Protein AF-A0A4S4LZ25-F1 (afdb_monomer)

Sequence (132 aa):
MPDTNLDPNSPELFKENIKVAQAHLRHVQSLARDALDGIERAYQAHTNPTQTVASLATLKQSLHDLSELLRITGVGALPLLASDVTEPPQENQLADQTTKAIKTLFNRNSQNQESSAVAANLLTASDVPSHR

Radius of gyration: 25.52 Å; Cα contacts (8 Å, |Δi|>4): 49; chains: 1; bounding box: 43×77×75 Å

Secondary structure (DSSP, 8-state):
-------TT-HHHHHHHHHHHHHHHHHHHHHHHHHHHHHHTTTSTT--HHHHHHHHHHHHHHHHHHHHHHHHTSGGGS----TT-SSPPPHHHHHHHHHHHHHHHHHHHHHHHHHHHHHHHHHHHHT-----

Structure (mmCIF, N/CA/C/O backbone):
data_AF-A0A4S4LZ25-F1
#
_entry.id   AF-A0A4S4LZ25-F1
#
loop_
_atom_site.group_PDB
_atom_site.id
_atom_site.type_symbol
_atom_site.label_atom_id
_atom_site.label_alt_id
_atom_site.label_comp_id
_atom_site.label_asym_id
_atom_site.label_entity_id
_atom_site.label_seq_id
_atom_site.pdbx_PDB_ins_code
_atom_site.Cartn_x
_atom_site.Cartn_y
_atom_site.Cartn_z
_atom_site.occupancy
_atom_site.B_iso_or_equiv
_atom_site.auth_seq_id
_atom_site.auth_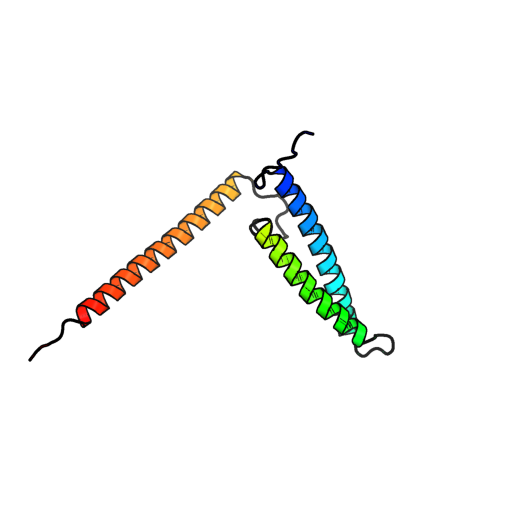comp_id
_atom_site.auth_asym_id
_atom_site.auth_atom_id
_atom_site.pdbx_PDB_model_num
ATOM 1 N N . MET A 1 1 ? 3.985 32.207 18.298 1.00 41.03 1 MET A N 1
ATOM 2 C CA . MET A 1 1 ? 3.983 31.105 17.318 1.00 41.03 1 MET A CA 1
ATOM 3 C C . MET A 1 1 ? 3.197 29.983 17.966 1.00 41.03 1 MET A C 1
ATOM 5 O O . MET A 1 1 ? 3.666 29.537 19.001 1.00 41.03 1 MET A O 1
ATOM 9 N N . PRO A 1 2 ? 1.974 29.640 17.529 1.00 46.53 2 PRO A N 1
ATOM 10 C CA . PRO A 1 2 ? 1.246 28.564 18.179 1.00 46.53 2 PRO A CA 1
ATOM 11 C C . PRO A 1 2 ? 1.839 27.240 17.699 1.00 46.53 2 PRO A C 1
ATOM 13 O O . PRO A 1 2 ? 1.844 26.951 16.502 1.00 46.53 2 PRO A O 1
ATOM 16 N N . ASP A 1 3 ? 2.382 26.481 18.642 1.00 49.53 3 ASP A N 1
ATOM 17 C CA . ASP A 1 3 ? 2.858 25.123 18.441 1.00 49.53 3 ASP A CA 1
ATOM 18 C C . ASP A 1 3 ? 1.726 24.289 17.845 1.00 49.53 3 ASP A C 1
ATOM 20 O O . ASP A 1 3 ? 0.704 24.033 18.486 1.00 49.53 3 ASP A O 1
ATOM 24 N N . THR A 1 4 ? 1.890 23.883 16.588 1.00 57.78 4 THR A N 1
ATOM 25 C CA . THR A 1 4 ? 1.035 22.889 15.935 1.00 57.78 4 THR A CA 1
ATOM 26 C C . THR A 1 4 ? 1.417 21.536 16.521 1.00 57.78 4 THR A C 1
ATOM 28 O O . THR A 1 4 ? 2.069 20.709 15.894 1.00 57.78 4 THR A O 1
ATOM 31 N N . ASN A 1 5 ? 1.078 21.346 17.793 1.00 56.19 5 ASN A N 1
ATOM 32 C CA . ASN A 1 5 ? 1.137 20.069 18.473 1.00 56.19 5 ASN A CA 1
ATOM 33 C C . ASN A 1 5 ? -0.002 19.228 17.883 1.00 56.19 5 ASN A C 1
ATOM 35 O O . ASN A 1 5 ? -1.090 19.148 18.453 1.00 56.19 5 ASN A O 1
ATOM 39 N N . LEU A 1 6 ? 0.194 18.737 16.650 1.00 61.91 6 LEU A N 1
ATOM 40 C CA . LEU A 1 6 ? -0.675 17.716 16.089 1.00 61.91 6 LEU A CA 1
ATOM 41 C C . LEU A 1 6 ? -0.555 16.531 17.031 1.00 61.91 6 LEU A C 1
ATOM 43 O O . LEU A 1 6 ? 0.511 15.924 17.129 1.00 61.91 6 LEU A O 1
ATOM 47 N N . ASP A 1 7 ? -1.647 16.235 17.729 1.00 74.00 7 ASP A N 1
ATOM 48 C CA . ASP A 1 7 ? -1.755 15.009 18.497 1.00 74.00 7 ASP A CA 1
ATOM 49 C C . ASP A 1 7 ? -1.371 13.845 17.563 1.00 74.00 7 ASP A C 1
ATOM 51 O O . ASP A 1 7 ? -1.997 13.681 16.504 1.00 74.00 7 ASP A O 1
ATOM 55 N N . PRO A 1 8 ? -0.331 13.062 17.901 1.00 72.81 8 PRO A N 1
ATOM 56 C CA . PRO A 1 8 ? 0.114 11.935 17.088 1.00 72.81 8 PRO A CA 1
ATOM 57 C C . PRO A 1 8 ? -0.965 10.855 16.918 1.00 72.81 8 PRO A C 1
ATOM 59 O O . PRO A 1 8 ? -0.833 10.003 16.044 1.00 72.81 8 PRO A O 1
ATOM 62 N N . ASN A 1 9 ? -2.044 10.904 17.706 1.00 77.62 9 ASN A N 1
ATOM 63 C CA . ASN A 1 9 ? -3.210 10.031 17.582 1.00 77.62 9 ASN A CA 1
ATOM 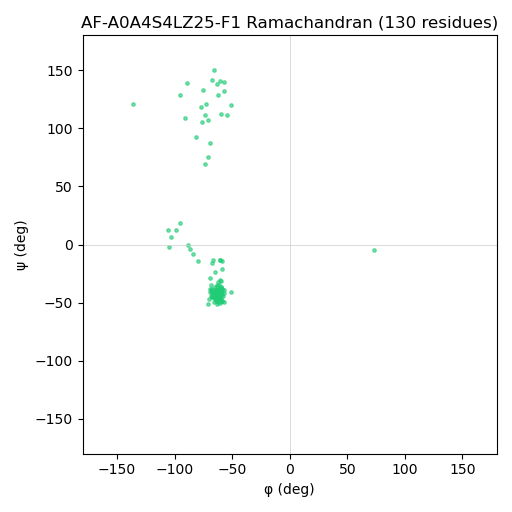64 C C . ASN A 1 9 ? -4.435 10.735 16.972 1.00 77.62 9 ASN A C 1
ATOM 66 O O . ASN A 1 9 ? -5.544 10.197 17.021 1.00 77.62 9 ASN A O 1
ATOM 70 N N . SER A 1 10 ? -4.266 11.928 16.396 1.00 86.94 10 SER A N 1
ATOM 71 C CA . SER A 1 10 ? -5.369 12.644 15.755 1.00 86.94 10 SER A CA 1
ATOM 72 C C . SER A 1 10 ? -5.861 11.924 14.489 1.00 86.94 10 SER A C 1
ATOM 74 O O . SER A 1 10 ? -5.062 11.423 13.684 1.00 86.94 10 SER A O 1
ATOM 76 N N . PRO A 1 11 ? -7.185 11.905 14.245 1.00 85.31 11 PRO A N 1
ATOM 77 C CA . PRO A 1 11 ? -7.742 11.337 13.022 1.00 85.31 11 PRO A CA 1
ATOM 78 C C . PRO A 1 11 ? -7.314 12.118 11.769 1.00 85.31 11 PRO A C 1
ATOM 80 O O . PRO A 1 11 ? -7.290 11.557 10.673 1.00 85.31 11 PRO A O 1
ATOM 83 N N . GLU A 1 12 ? -6.954 13.395 11.897 1.00 88.69 12 GLU A N 1
ATOM 84 C CA . GLU A 1 12 ? -6.421 14.227 10.815 1.00 88.69 12 GLU A CA 1
ATOM 85 C C . GLU A 1 12 ? -5.058 13.718 10.336 1.00 88.69 12 GLU A C 1
ATOM 87 O O . GLU A 1 12 ? -4.890 13.490 9.135 1.00 88.69 12 GLU A O 1
ATOM 92 N N . LEU A 1 13 ? -4.128 13.460 11.264 1.00 88.00 13 LEU A N 1
ATOM 93 C CA . LEU A 1 13 ? -2.823 12.880 10.944 1.00 88.00 13 LEU A CA 1
ATOM 94 C C . LEU A 1 13 ? -2.982 11.486 10.330 1.00 88.00 13 LEU A C 1
ATOM 96 O O . LEU A 1 13 ? -2.320 11.150 9.349 1.00 88.00 13 LEU A O 1
ATOM 100 N N . PHE A 1 14 ? -3.919 10.686 10.846 1.00 88.19 14 PHE A N 1
ATOM 101 C CA . PHE A 1 14 ? -4.213 9.372 10.280 1.00 88.19 14 PHE A CA 1
ATOM 102 C C . PHE A 1 14 ? -4.717 9.456 8.827 1.00 88.19 14 PHE A C 1
ATOM 104 O O . PHE A 1 14 ? -4.255 8.707 7.965 1.00 88.19 14 PHE A O 1
ATOM 111 N N . LYS A 1 15 ? -5.608 10.407 8.508 1.00 89.75 15 LYS A N 1
ATOM 112 C CA . LYS A 1 15 ? -6.062 10.653 7.124 1.00 89.75 15 LYS A CA 1
ATOM 113 C C . LYS A 1 15 ? -4.910 11.054 6.205 1.00 89.75 15 LYS A C 1
ATOM 115 O O . LYS A 1 15 ? -4.893 10.657 5.039 1.00 89.75 15 LYS A O 1
ATOM 120 N N . GLU A 1 16 ? -3.971 11.852 6.700 1.00 90.50 16 GLU A N 1
ATOM 121 C CA . GLU A 1 16 ? -2.783 12.234 5.940 1.00 90.50 16 GLU A CA 1
ATOM 122 C C . GLU A 1 16 ? -1.870 11.028 5.690 1.00 90.50 16 GLU A C 1
ATOM 124 O O . GLU A 1 16 ? -1.513 10.762 4.540 1.00 90.50 16 GLU A O 1
ATOM 129 N N . ASN A 1 17 ? -1.620 10.213 6.716 1.00 91.25 17 ASN A N 1
ATOM 130 C CA . ASN A 1 17 ? -0.866 8.965 6.599 1.00 91.25 17 ASN A CA 1
ATOM 131 C C . ASN A 1 17 ? -1.482 8.003 5.572 1.00 91.25 17 ASN A C 1
ATOM 133 O O . ASN A 1 17 ? -0.752 7.402 4.783 1.00 91.25 17 ASN A O 1
ATOM 137 N N . ILE A 1 18 ? -2.817 7.901 5.504 1.00 91.25 18 ILE A N 1
ATOM 138 C CA . ILE A 1 18 ? -3.505 7.118 4.463 1.00 91.25 18 ILE A CA 1
ATOM 139 C C . ILE A 1 18 ? -3.161 7.643 3.064 1.00 91.25 18 ILE A C 1
ATOM 141 O O . ILE A 1 18 ? -2.856 6.852 2.169 1.00 91.25 18 ILE A O 1
ATOM 145 N N . LYS A 1 19 ? -3.189 8.964 2.846 1.00 92.69 19 LYS A N 1
ATOM 146 C CA . LYS A 1 19 ? -2.859 9.556 1.536 1.00 92.69 19 LYS A CA 1
ATOM 147 C C . LYS A 1 19 ? -1.409 9.276 1.142 1.00 92.69 19 LYS A C 1
ATOM 149 O O . LYS A 1 19 ? -1.150 8.948 -0.018 1.00 92.69 19 LYS A O 1
ATOM 154 N N . VAL A 1 20 ? -0.484 9.371 2.098 1.00 93.00 20 VAL A N 1
ATOM 155 C CA . VAL A 1 20 ? 0.938 9.057 1.887 1.00 93.00 20 VAL A CA 1
ATOM 156 C C . VAL A 1 20 ? 1.112 7.576 1.539 1.00 93.00 20 VAL A C 1
ATOM 158 O O . VAL A 1 20 ? 1.737 7.253 0.528 1.00 93.00 20 VAL A O 1
ATOM 161 N N . ALA A 1 21 ? 0.475 6.676 2.292 1.00 92.69 21 ALA A N 1
ATOM 162 C CA . ALA A 1 21 ? 0.505 5.240 2.022 1.00 92.69 21 ALA A CA 1
ATOM 163 C C . ALA A 1 21 ? -0.056 4.899 0.631 1.00 92.69 21 ALA A C 1
ATOM 165 O O . ALA A 1 21 ? 0.543 4.118 -0.109 1.00 92.69 21 ALA A O 1
ATOM 166 N N . GLN A 1 22 ? -1.157 5.535 0.217 1.00 91.94 22 GLN A N 1
ATOM 167 C CA . GLN A 1 22 ? -1.716 5.371 -1.130 1.00 91.94 22 GLN A CA 1
ATOM 168 C C . GLN A 1 22 ? -0.766 5.860 -2.233 1.00 91.94 22 GLN A C 1
ATOM 170 O O . GLN A 1 22 ? -0.721 5.266 -3.313 1.00 91.94 22 GLN A O 1
ATOM 175 N N . ALA A 1 23 ? -0.015 6.939 -1.996 1.00 92.44 23 ALA A N 1
ATOM 176 C CA . ALA A 1 23 ? 0.978 7.428 -2.947 1.00 92.44 23 ALA A CA 1
ATOM 177 C C . ALA A 1 23 ? 2.150 6.443 -3.094 1.00 92.44 23 ALA A C 1
ATOM 179 O O . ALA A 1 23 ? 2.530 6.117 -4.220 1.00 92.44 23 ALA A O 1
ATOM 180 N N . HIS A 1 24 ? 2.668 5.909 -1.983 1.00 90.50 24 HIS A N 1
ATOM 181 C CA . HIS A 1 24 ? 3.698 4.864 -2.009 1.00 90.50 24 HIS A CA 1
ATOM 182 C C . HIS A 1 24 ? 3.208 3.580 -2.681 1.00 90.50 24 HIS A C 1
ATOM 184 O O . HIS A 1 24 ? 3.930 3.004 -3.493 1.00 90.50 24 HIS A O 1
ATOM 190 N N . LEU A 1 25 ? 1.960 3.175 -2.441 1.00 91.44 25 LEU A N 1
ATOM 191 C CA . LEU A 1 25 ? 1.375 2.012 -3.105 1.00 91.44 25 LEU A CA 1
ATOM 192 C C . LEU A 1 25 ? 1.338 2.179 -4.631 1.00 91.44 25 LEU A C 1
ATOM 194 O O . LEU A 1 25 ? 1.724 1.266 -5.358 1.00 91.44 25 LEU A O 1
ATOM 198 N N . ARG A 1 26 ? 0.924 3.351 -5.130 1.00 93.06 26 ARG A N 1
ATOM 199 C CA . ARG A 1 26 ? 0.932 3.648 -6.574 1.00 93.06 26 ARG A CA 1
ATOM 200 C C . ARG A 1 26 ? 2.341 3.587 -7.165 1.00 93.06 26 ARG A C 1
ATOM 202 O O . ARG A 1 26 ? 2.515 3.069 -8.265 1.00 93.06 26 ARG A O 1
ATOM 209 N N . HIS A 1 27 ? 3.340 4.075 -6.432 1.00 91.44 27 HIS A N 1
ATOM 210 C CA . HIS A 1 27 ? 4.735 4.002 -6.860 1.00 91.44 27 HIS A CA 1
ATOM 211 C C . HIS A 1 27 ? 5.228 2.551 -6.967 1.00 91.44 27 HIS A C 1
ATOM 213 O O . HIS A 1 27 ? 5.756 2.158 -8.007 1.00 91.44 27 HIS A O 1
ATOM 219 N N . VAL A 1 28 ? 4.964 1.731 -5.945 1.00 93.12 28 VAL A N 1
ATOM 220 C CA . VAL A 1 28 ? 5.279 0.293 -5.942 1.00 93.12 28 VAL A CA 1
ATOM 221 C C . VAL A 1 28 ? 4.590 -0.432 -7.101 1.00 93.12 28 VAL A C 1
ATOM 223 O O . VAL A 1 28 ? 5.220 -1.241 -7.775 1.00 93.12 28 VAL A O 1
ATOM 226 N N . GLN A 1 29 ? 3.321 -0.123 -7.383 1.00 92.19 29 GLN A N 1
ATOM 227 C CA . GLN A 1 29 ? 2.594 -0.713 -8.512 1.00 92.19 29 GLN A CA 1
ATOM 228 C C . GLN A 1 29 ? 3.222 -0.363 -9.867 1.00 92.19 29 GLN A C 1
ATOM 230 O O . GLN A 1 29 ? 3.283 -1.228 -10.739 1.00 92.19 29 GLN A O 1
ATOM 235 N N . SER A 1 30 ? 3.694 0.875 -10.052 1.00 90.94 30 SER A N 1
ATOM 236 C CA . SER A 1 30 ? 4.417 1.270 -11.269 1.00 90.94 30 SER A CA 1
ATOM 237 C C . SER A 1 30 ? 5.712 0.478 -11.413 1.00 90.94 30 SER A C 1
ATOM 239 O O . SER A 1 30 ? 5.909 -0.181 -12.427 1.00 90.94 30 SER A O 1
ATOM 241 N N . LEU A 1 31 ? 6.540 0.453 -10.363 1.00 89.50 31 LEU A N 1
ATOM 242 C CA . LEU A 1 31 ? 7.807 -0.280 -10.361 1.00 89.50 31 LEU A CA 1
ATOM 243 C C . LEU A 1 31 ? 7.615 -1.781 -10.609 1.00 89.50 31 LEU A C 1
ATOM 245 O O . LEU A 1 31 ? 8.424 -2.400 -11.294 1.00 89.50 31 LEU A O 1
ATOM 249 N N . ALA A 1 32 ? 6.543 -2.373 -10.077 1.00 89.75 32 ALA A N 1
ATOM 250 C CA . ALA A 1 32 ? 6.210 -3.774 -10.306 1.00 89.75 32 ALA A CA 1
ATOM 251 C C . ALA A 1 32 ? 5.856 -4.052 -11.772 1.00 89.75 32 ALA A C 1
ATOM 253 O O . ALA A 1 32 ? 6.297 -5.063 -12.314 1.00 89.75 32 ALA A O 1
ATOM 254 N N . ARG A 1 33 ? 5.104 -3.154 -12.423 1.00 89.56 33 ARG A N 1
ATOM 255 C CA . ARG A 1 33 ? 4.799 -3.254 -13.859 1.00 89.56 33 ARG A CA 1
ATOM 256 C C . ARG A 1 33 ? 6.054 -3.086 -14.705 1.00 89.56 33 ARG A C 1
ATOM 258 O O . ARG A 1 33 ? 6.291 -3.908 -15.577 1.00 89.56 33 ARG A O 1
ATOM 265 N N . ASP A 1 34 ? 6.888 -2.099 -14.393 1.00 86.12 34 ASP A N 1
ATOM 266 C CA . ASP A 1 34 ? 8.136 -1.849 -15.122 1.00 86.12 34 ASP A CA 1
ATOM 267 C C . ASP A 1 34 ? 9.121 -3.022 -14.980 1.00 86.12 34 ASP A C 1
ATOM 269 O O . ASP A 1 34 ? 9.789 -3.417 -15.937 1.00 86.12 34 ASP A O 1
ATOM 273 N N . ALA A 1 35 ? 9.198 -3.615 -13.784 1.00 86.31 35 ALA A N 1
ATOM 274 C CA . ALA A 1 35 ? 9.996 -4.809 -13.541 1.00 86.31 35 ALA A CA 1
ATOM 275 C C . ALA A 1 35 ? 9.433 -6.030 -14.286 1.00 86.31 35 ALA A C 1
ATOM 277 O O . ALA A 1 35 ? 10.213 -6.769 -14.882 1.00 86.31 35 ALA A O 1
ATOM 278 N N . LEU A 1 36 ? 8.109 -6.230 -14.287 1.00 86.69 36 LEU A N 1
ATOM 279 C CA . LEU A 1 36 ? 7.459 -7.320 -15.019 1.00 86.69 36 LEU A CA 1
ATOM 280 C C . LEU A 1 36 ? 7.691 -7.190 -16.529 1.00 86.69 36 LEU A C 1
ATOM 282 O O . LEU A 1 36 ? 8.181 -8.135 -17.140 1.00 86.69 36 LEU A O 1
ATOM 286 N N . ASP A 1 37 ? 7.451 -6.008 -17.099 1.00 86.00 37 ASP A N 1
ATOM 287 C CA . ASP A 1 37 ? 7.709 -5.708 -18.511 1.00 86.00 37 ASP A CA 1
ATOM 288 C C . ASP A 1 37 ? 9.180 -5.966 -18.871 1.00 86.00 37 ASP A C 1
ATOM 290 O O . ASP A 1 37 ? 9.487 -6.548 -19.914 1.00 86.00 37 ASP A O 1
ATOM 294 N N . GLY A 1 38 ? 10.104 -5.568 -17.992 1.00 83.38 38 GLY A N 1
ATOM 295 C CA . GLY A 1 38 ? 11.531 -5.822 -18.159 1.00 83.38 38 GLY A CA 1
ATOM 296 C C . GLY A 1 38 ? 11.897 -7.310 -18.117 1.00 83.38 38 GLY A C 1
ATOM 297 O O . GLY A 1 38 ? 12.738 -7.744 -18.900 1.00 83.38 38 GLY A O 1
ATOM 298 N N . ILE A 1 39 ? 11.266 -8.095 -17.237 1.00 83.19 39 ILE A N 1
ATOM 299 C CA . ILE A 1 39 ? 11.481 -9.547 -17.117 1.00 83.19 39 ILE A CA 1
ATOM 300 C C . ILE A 1 39 ? 10.906 -10.279 -18.334 1.00 83.19 39 ILE A C 1
ATOM 302 O O . ILE A 1 39 ? 11.591 -11.109 -18.931 1.00 83.19 39 ILE A O 1
ATOM 306 N N . GLU A 1 40 ? 9.679 -9.955 -18.741 1.00 83.94 40 GLU A N 1
ATOM 307 C CA . GLU A 1 40 ? 9.016 -10.571 -19.896 1.00 83.94 40 GLU A CA 1
ATOM 308 C C . GLU A 1 40 ? 9.757 -10.279 -21.205 1.00 83.94 40 GLU A C 1
ATOM 310 O O . GLU A 1 40 ? 9.843 -11.130 -22.093 1.00 83.94 40 GLU A O 1
ATOM 315 N N . ARG A 1 41 ? 10.342 -9.082 -2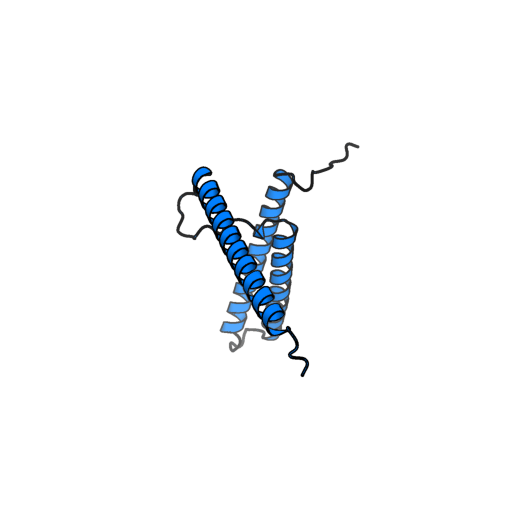1.321 1.00 79.62 41 ARG A N 1
ATOM 316 C CA . ARG A 1 41 ? 11.087 -8.651 -22.508 1.00 79.62 41 ARG A CA 1
ATOM 317 C C . ARG A 1 41 ? 12.599 -8.802 -22.355 1.00 79.62 41 ARG A C 1
ATOM 319 O O . ARG A 1 41 ? 13.324 -8.306 -23.215 1.00 79.62 41 ARG A O 1
ATOM 326 N N . ALA A 1 42 ? 13.091 -9.504 -21.331 1.00 66.12 42 ALA A N 1
ATOM 327 C CA . ALA A 1 42 ? 14.522 -9.613 -21.013 1.00 66.12 42 ALA A CA 1
ATOM 328 C C . ALA A 1 42 ? 15.381 -10.202 -22.150 1.00 66.12 42 ALA A C 1
ATOM 330 O O . ALA A 1 42 ? 16.586 -9.966 -22.199 1.00 66.12 42 ALA A O 1
ATOM 331 N N . TYR A 1 43 ? 14.762 -10.939 -23.080 1.00 66.31 43 TYR A N 1
ATOM 332 C CA . TYR A 1 43 ? 15.416 -11.539 -24.250 1.00 66.31 43 TYR A CA 1
ATOM 333 C C . TYR A 1 43 ? 15.160 -10.783 -25.566 1.00 66.31 43 TYR A C 1
ATOM 335 O O . TYR A 1 43 ? 15.546 -11.253 -26.635 1.00 66.31 43 TYR A O 1
ATOM 343 N N . GLN A 1 44 ? 14.507 -9.617 -25.517 1.00 74.25 44 GLN A N 1
ATOM 344 C CA . GLN A 1 44 ? 14.299 -8.760 -26.685 1.00 74.25 44 GLN A CA 1
ATOM 345 C C . GLN A 1 44 ? 15.474 -7.790 -26.844 1.00 74.25 44 GLN A C 1
ATOM 347 O O . GLN A 1 44 ? 15.939 -7.202 -25.873 1.00 74.25 44 GLN A O 1
ATOM 352 N N . ALA A 1 45 ? 15.920 -7.570 -28.085 1.00 64.56 45 ALA A N 1
ATOM 353 C CA . ALA A 1 45 ? 17.124 -6.792 -28.408 1.00 64.56 45 ALA A CA 1
ATOM 354 C C . ALA A 1 45 ? 17.129 -5.328 -27.909 1.00 64.56 45 ALA A C 1
ATOM 356 O O . ALA A 1 45 ? 18.178 -4.693 -27.904 1.00 64.56 45 ALA A O 1
ATOM 357 N N . HIS A 1 46 ? 15.976 -4.792 -27.499 1.00 66.50 46 HIS A N 1
ATOM 358 C CA . HIS A 1 46 ? 15.812 -3.405 -27.050 1.00 66.50 46 HIS A CA 1
ATOM 359 C C . HIS A 1 46 ? 15.672 -3.266 -25.525 1.00 66.50 46 HIS A C 1
ATOM 361 O O . HIS A 1 46 ? 15.569 -2.146 -25.026 1.00 66.50 46 HIS A O 1
ATOM 367 N N . THR A 1 47 ? 15.663 -4.372 -24.777 1.00 68.94 47 THR A N 1
ATOM 368 C CA . THR A 1 47 ? 15.530 -4.357 -23.315 1.00 68.94 47 THR A CA 1
ATOM 369 C C . THR A 1 47 ? 16.908 -4.408 -22.678 1.00 68.94 47 THR A C 1
ATOM 371 O O . THR A 1 47 ? 17.706 -5.282 -23.003 1.00 68.94 47 THR A O 1
ATOM 374 N N . ASN A 1 48 ? 17.197 -3.487 -21.758 1.00 74.75 48 ASN A N 1
ATOM 375 C CA . ASN A 1 48 ? 18.459 -3.475 -21.027 1.00 74.75 48 ASN A CA 1
ATOM 376 C C . ASN A 1 48 ? 18.327 -4.294 -19.726 1.00 74.75 48 ASN A C 1
ATOM 378 O O . ASN A 1 48 ? 17.685 -3.817 -18.786 1.00 74.75 48 ASN A O 1
ATOM 382 N N . PRO A 1 49 ? 18.958 -5.480 -19.611 1.00 76.44 49 PRO A N 1
ATOM 383 C CA . PRO A 1 49 ? 18.845 -6.324 -18.418 1.00 76.44 49 PRO A CA 1
ATOM 384 C C . PRO A 1 49 ? 19.338 -5.625 -17.145 1.00 76.44 49 PRO A C 1
ATOM 386 O O . PRO A 1 49 ? 18.794 -5.836 -16.062 1.00 76.44 49 PRO A O 1
ATOM 389 N N . THR A 1 50 ? 20.330 -4.739 -17.266 1.00 80.69 50 THR A N 1
ATOM 390 C CA . THR A 1 50 ? 20.860 -3.946 -16.147 1.00 80.69 50 THR A CA 1
ATOM 391 C C . THR A 1 50 ? 19.808 -2.984 -15.598 1.00 80.69 50 THR A C 1
ATOM 393 O O . THR A 1 50 ? 19.717 -2.794 -14.386 1.00 80.69 50 THR A O 1
ATOM 396 N N . GLN A 1 51 ? 18.974 -2.415 -16.472 1.00 80.62 51 GLN A N 1
ATOM 397 C CA . GLN A 1 51 ? 17.872 -1.546 -16.067 1.00 80.62 51 GLN A CA 1
ATOM 398 C C . GLN A 1 51 ? 16.795 -2.341 -15.321 1.00 80.62 51 GLN A C 1
ATOM 400 O O . GLN A 1 51 ? 16.321 -1.891 -14.284 1.00 80.62 51 GLN A O 1
ATOM 405 N N . THR A 1 52 ? 16.463 -3.550 -15.780 1.00 82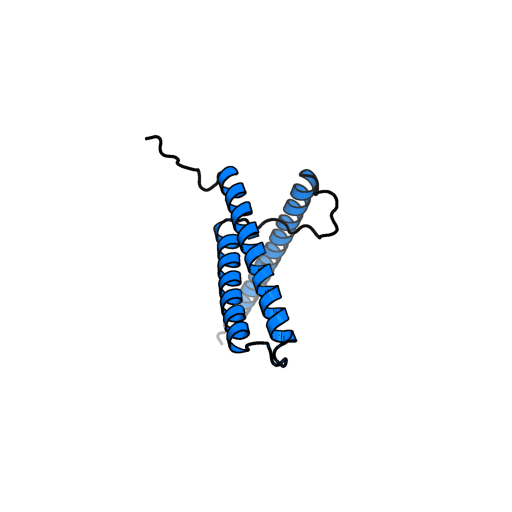.56 52 THR A N 1
ATOM 406 C CA . THR A 1 52 ? 15.508 -4.435 -15.093 1.00 82.56 52 THR A CA 1
ATOM 407 C C . THR A 1 52 ? 15.994 -4.836 -13.699 1.00 82.56 52 THR A C 1
ATOM 409 O O . THR A 1 52 ? 15.219 -4.803 -12.744 1.00 82.56 52 THR A O 1
ATOM 412 N N . VAL A 1 53 ? 17.283 -5.165 -13.550 1.00 84.38 53 VAL A N 1
ATOM 413 C CA . VAL A 1 53 ? 17.883 -5.483 -12.241 1.00 84.38 53 VAL A CA 1
ATOM 414 C C . VAL A 1 53 ? 17.832 -4.276 -11.300 1.00 84.38 53 VAL A C 1
ATOM 416 O O . VAL A 1 53 ? 17.492 -4.438 -10.127 1.00 84.38 53 VAL A O 1
ATOM 419 N N . ALA A 1 54 ? 18.112 -3.071 -11.807 1.00 86.50 54 ALA A N 1
ATOM 420 C CA . ALA A 1 54 ? 17.994 -1.841 -11.029 1.00 86.50 54 ALA A CA 1
ATOM 421 C C . ALA A 1 54 ? 16.544 -1.590 -10.580 1.00 86.50 54 ALA A C 1
ATOM 423 O O . ALA A 1 54 ? 16.307 -1.408 -9.388 1.00 86.50 54 ALA A O 1
ATOM 424 N N . SER A 1 55 ? 15.568 -1.685 -11.492 1.00 84.44 55 SER A N 1
ATOM 425 C CA . SER A 1 55 ? 14.142 -1.541 -11.167 1.00 84.44 55 SER A CA 1
ATOM 426 C C . SER A 1 55 ? 13.677 -2.561 -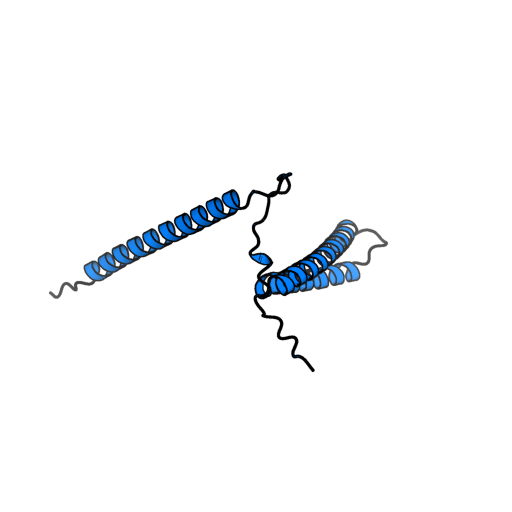10.124 1.00 84.44 55 SER A C 1
ATOM 428 O O . SER A 1 55 ? 12.914 -2.218 -9.224 1.00 84.44 55 SER A O 1
ATOM 430 N N . LEU A 1 56 ? 14.171 -3.802 -10.188 1.00 87.12 56 LEU A N 1
ATOM 431 C CA . LEU A 1 56 ? 13.853 -4.841 -9.208 1.00 87.12 56 LEU A CA 1
ATOM 432 C C . LEU A 1 56 ? 14.442 -4.535 -7.822 1.00 87.12 56 LEU A C 1
ATOM 434 O O . LEU A 1 56 ? 13.785 -4.770 -6.807 1.00 87.12 56 LEU A O 1
ATOM 438 N N . ALA A 1 57 ? 15.673 -4.022 -7.764 1.00 90.75 57 ALA A N 1
ATOM 439 C CA . ALA A 1 57 ? 16.291 -3.596 -6.511 1.00 90.75 57 ALA A CA 1
ATOM 440 C C . ALA A 1 57 ? 15.520 -2.424 -5.884 1.00 90.75 57 ALA A C 1
ATOM 442 O O . ALA A 1 57 ? 15.193 -2.473 -4.698 1.00 90.75 57 ALA A O 1
ATOM 443 N N . THR A 1 58 ? 15.152 -1.423 -6.689 1.00 91.31 58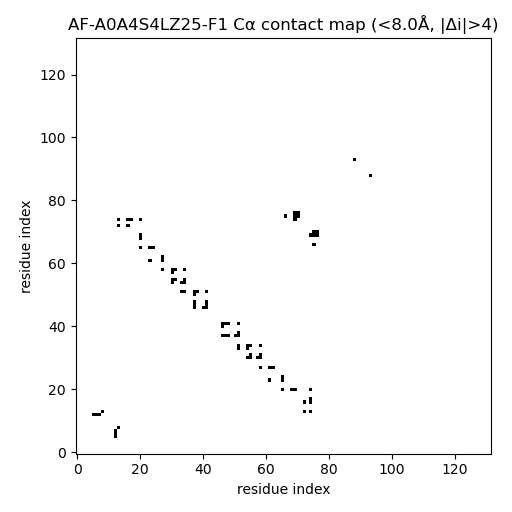 THR A N 1
ATOM 444 C CA . THR A 1 58 ? 14.322 -0.296 -6.246 1.00 91.31 58 THR A CA 1
ATOM 445 C C . THR A 1 58 ? 12.955 -0.768 -5.757 1.00 91.31 58 THR A C 1
ATOM 447 O O . THR A 1 58 ? 12.532 -0.369 -4.679 1.00 91.31 58 THR A O 1
ATOM 450 N N . LEU A 1 59 ? 12.298 -1.685 -6.475 1.00 91.62 59 LEU A N 1
ATOM 451 C CA . LEU A 1 59 ? 11.012 -2.253 -6.064 1.00 91.62 59 LEU A CA 1
ATOM 452 C C . LEU A 1 59 ? 11.087 -2.935 -4.692 1.00 91.62 59 LEU A C 1
ATOM 454 O O . LEU A 1 59 ? 10.203 -2.737 -3.860 1.00 91.62 59 LEU A O 1
ATOM 458 N N . LYS A 1 60 ? 12.139 -3.723 -4.438 1.00 93.31 60 LYS A N 1
ATOM 459 C CA . LYS A 1 60 ? 12.344 -4.377 -3.135 1.00 93.31 60 LYS A CA 1
ATOM 460 C C . LYS A 1 60 ? 12.481 -3.359 -2.007 1.00 93.31 60 LYS A C 1
ATOM 462 O O . LYS A 1 60 ? 11.861 -3.543 -0.962 1.00 93.31 60 LYS A O 1
ATOM 467 N N . GLN A 1 61 ? 13.253 -2.297 -2.231 1.00 93.94 61 GLN A N 1
ATOM 468 C CA . GLN A 1 61 ? 13.406 -1.232 -1.245 1.00 93.94 61 GLN A CA 1
ATOM 469 C C . GLN A 1 61 ? 12.072 -0.518 -1.000 1.00 93.94 61 GLN A C 1
ATOM 471 O O . GLN A 1 61 ? 11.632 -0.429 0.140 1.00 93.94 61 GLN A O 1
ATOM 476 N N . SER A 1 62 ? 11.364 -0.117 -2.059 1.00 92.19 62 SER A N 1
ATOM 477 C CA . SER A 1 62 ? 10.073 0.568 -1.932 1.00 92.19 62 SER A CA 1
ATOM 478 C C . SER A 1 62 ? 8.996 -0.286 -1.255 1.00 92.19 62 SER A C 1
ATOM 480 O O . SER A 1 62 ? 8.144 0.253 -0.553 1.00 92.19 62 SER A O 1
ATOM 482 N N . LEU A 1 63 ? 9.019 -1.613 -1.430 1.00 93.62 63 LEU A N 1
ATOM 483 C CA . LEU A 1 63 ? 8.140 -2.530 -0.694 1.00 93.62 63 LEU A CA 1
ATOM 484 C C . LEU A 1 63 ? 8.461 -2.560 0.801 1.00 93.62 63 LEU A C 1
ATOM 486 O O . LEU A 1 63 ? 7.542 -2.579 1.621 1.00 93.62 63 LEU A O 1
ATOM 490 N N . HIS A 1 64 ? 9.746 -2.563 1.153 1.00 94.75 64 HIS A N 1
ATOM 491 C CA . HIS A 1 64 ? 10.175 -2.501 2.545 1.00 94.75 64 HIS A CA 1
ATOM 492 C C . HIS A 1 64 ? 9.750 -1.178 3.193 1.00 94.75 64 HIS A C 1
ATOM 494 O O . HIS A 1 64 ? 9.119 -1.192 4.249 1.00 94.75 64 HIS A O 1
ATOM 500 N N . ASP A 1 65 ? 9.993 -0.060 2.510 1.00 93.19 65 ASP A N 1
ATOM 501 C CA . ASP A 1 65 ? 9.628 1.276 2.984 1.00 93.19 65 ASP A CA 1
ATOM 502 C C . ASP A 1 65 ? 8.106 1.415 3.151 1.00 93.19 65 ASP A C 1
ATOM 504 O O . ASP A 1 65 ? 7.632 1.940 4.158 1.00 93.19 65 ASP A O 1
ATOM 508 N N . LEU A 1 66 ? 7.318 0.885 2.205 1.00 92.50 66 LEU A N 1
ATOM 509 C CA . LEU A 1 66 ? 5.858 0.856 2.314 1.00 92.50 66 LEU A CA 1
ATOM 510 C C . LEU A 1 66 ? 5.398 0.005 3.503 1.00 92.50 66 LEU A C 1
ATOM 512 O O . LEU A 1 66 ? 4.515 0.429 4.246 1.00 92.50 66 LEU A O 1
ATOM 516 N N . SER A 1 67 ? 5.981 -1.179 3.699 1.00 93.12 67 SER A N 1
ATOM 517 C CA . SER A 1 67 ? 5.656 -2.040 4.841 1.00 93.12 67 SER A CA 1
ATOM 518 C C . SER A 1 67 ? 5.936 -1.335 6.167 1.00 93.12 67 SER A C 1
ATOM 520 O O . SER A 1 67 ? 5.121 -1.404 7.087 1.00 93.12 67 SER A O 1
ATOM 522 N N . GLU A 1 68 ? 7.073 -0.651 6.271 1.00 94.19 68 GLU A N 1
ATOM 523 C CA . GLU A 1 68 ? 7.451 0.068 7.482 1.00 94.19 68 GLU A CA 1
ATOM 524 C C . GLU A 1 68 ? 6.552 1.285 7.718 1.00 94.19 68 GLU A C 1
ATOM 526 O O . GLU A 1 68 ? 6.068 1.485 8.832 1.00 94.19 68 GLU A O 1
ATOM 531 N N . LEU A 1 69 ? 6.217 2.034 6.663 1.00 92.69 69 LEU A N 1
ATOM 532 C CA . LEU A 1 69 ? 5.251 3.128 6.733 1.00 92.69 69 LEU A CA 1
ATOM 533 C C . LEU A 1 69 ? 3.892 2.636 7.245 1.00 92.69 69 LEU A C 1
ATOM 535 O O . LEU A 1 69 ? 3.332 3.223 8.171 1.00 92.69 69 LEU A O 1
ATOM 539 N N . LEU A 1 70 ? 3.359 1.553 6.673 1.00 92.12 70 LEU A N 1
ATOM 540 C CA . LEU A 1 70 ? 2.075 0.976 7.081 1.00 92.12 70 LEU A CA 1
ATOM 541 C C . LEU A 1 70 ? 2.091 0.510 8.544 1.00 92.12 70 LEU A C 1
ATOM 543 O O . LEU A 1 70 ? 1.073 0.632 9.229 1.00 92.12 70 LEU A O 1
ATOM 547 N N . ARG A 1 71 ? 3.239 0.009 9.020 1.00 90.81 71 ARG A N 1
ATOM 548 C CA . ARG A 1 71 ? 3.449 -0.432 10.403 1.00 90.81 71 ARG A CA 1
ATOM 549 C C . ARG A 1 71 ? 3.507 0.741 11.379 1.00 90.81 71 ARG A C 1
ATOM 551 O O . ARG A 1 71 ? 2.787 0.724 12.371 1.00 90.81 71 ARG A O 1
ATOM 558 N N . ILE A 1 72 ? 4.337 1.749 11.101 1.00 91.75 72 ILE A N 1
ATOM 559 C CA . ILE A 1 72 ? 4.541 2.910 11.985 1.00 91.75 72 ILE A CA 1
ATOM 560 C C . ILE A 1 72 ? 3.274 3.768 12.064 1.00 91.75 72 ILE A C 1
ATOM 562 O O . ILE A 1 72 ? 2.917 4.245 13.136 1.00 91.75 72 ILE A O 1
ATOM 566 N N . THR A 1 73 ? 2.582 3.962 10.940 1.00 89.50 73 THR A N 1
ATOM 567 C CA . THR A 1 73 ? 1.408 4.849 10.870 1.00 89.50 73 THR A CA 1
ATOM 568 C C . THR A 1 73 ? 0.098 4.185 11.298 1.00 89.50 73 THR A C 1
ATOM 570 O O . THR A 1 73 ? -0.929 4.857 11.377 1.00 89.50 73 THR A O 1
ATOM 573 N N . GLY A 1 74 ? 0.095 2.866 11.519 1.00 86.69 74 GLY A N 1
ATOM 574 C CA . GLY A 1 74 ? -1.104 2.092 11.853 1.00 86.69 74 GLY A CA 1
ATOM 575 C C . GLY A 1 74 ? -2.071 1.861 10.684 1.00 86.69 74 GLY A C 1
ATOM 576 O O . GLY A 1 74 ? -3.034 1.112 10.831 1.00 86.69 74 GLY A O 1
ATOM 577 N N . VAL A 1 75 ? -1.815 2.434 9.500 1.00 89.25 75 VAL A N 1
ATOM 578 C CA . VAL A 1 75 ? -2.649 2.245 8.297 1.00 89.25 75 VAL A CA 1
ATOM 579 C C . VAL A 1 75 ? -2.693 0.772 7.871 1.00 89.25 75 VAL A C 1
ATOM 581 O O . VAL A 1 75 ? -3.708 0.307 7.359 1.00 89.25 75 VAL A O 1
ATOM 584 N N . GLY A 1 76 ? -1.627 0.009 8.133 1.00 87.38 76 GLY A N 1
ATOM 585 C CA . GLY A 1 76 ? -1.569 -1.427 7.843 1.00 87.38 76 GLY A CA 1
ATOM 586 C C . GLY A 1 76 ? -2.516 -2.296 8.679 1.00 87.38 76 GLY A C 1
ATOM 587 O O . GLY A 1 76 ? -2.719 -3.455 8.333 1.00 87.38 76 GLY A O 1
ATOM 588 N N . ALA A 1 77 ? -3.101 -1.761 9.755 1.00 86.44 77 ALA A N 1
ATOM 589 C CA . ALA A 1 77 ? -4.074 -2.474 10.583 1.00 86.44 77 ALA A CA 1
ATOM 590 C C . ALA A 1 77 ? -5.520 -2.346 10.067 1.00 86.44 77 ALA A C 1
ATOM 592 O O . ALA A 1 77 ? -6.430 -2.942 10.647 1.00 86.44 77 ALA A O 1
ATOM 593 N N . LEU A 1 78 ? -5.750 -1.563 9.004 1.00 84.19 78 LEU A N 1
ATOM 594 C CA . LEU A 1 78 ? -7.082 -1.398 8.436 1.00 84.19 78 LEU A CA 1
ATOM 595 C C . LEU A 1 78 ? -7.610 -2.732 7.882 1.00 84.19 78 LEU A C 1
ATOM 597 O O . LEU A 1 78 ? -6.866 -3.467 7.226 1.00 84.19 78 LEU A O 1
ATOM 601 N N . PRO A 1 79 ? -8.896 -3.050 8.112 1.00 78.56 79 PRO A N 1
ATOM 602 C CA . PRO A 1 79 ? -9.491 -4.269 7.593 1.00 78.56 79 PRO A CA 1
ATOM 603 C C . PRO A 1 79 ? -9.462 -4.253 6.065 1.00 78.56 79 PRO A C 1
ATOM 605 O O . PRO A 1 79 ? -9.913 -3.304 5.421 1.00 78.56 79 PRO A O 1
ATOM 608 N N . LEU A 1 80 ? -8.939 -5.328 5.482 1.00 78.25 80 LEU A N 1
ATOM 609 C CA . LEU A 1 80 ? -8.970 -5.524 4.042 1.00 78.25 80 LEU A CA 1
ATOM 610 C C . LEU A 1 80 ? -10.397 -5.895 3.638 1.00 78.25 80 LEU A C 1
ATOM 612 O O . LEU A 1 80 ? -10.889 -6.974 3.970 1.00 78.25 80 LEU A O 1
ATOM 616 N N . LEU A 1 81 ? -11.066 -4.990 2.930 1.00 73.62 81 LEU A N 1
ATOM 617 C CA . LEU A 1 81 ? -12.337 -5.290 2.285 1.00 73.62 81 LEU A CA 1
ATOM 618 C C . LEU A 1 81 ? -12.056 -6.136 1.040 1.00 73.62 81 LEU A C 1
ATOM 620 O O . LEU A 1 81 ? -11.160 -5.817 0.255 1.00 73.62 81 LEU A O 1
ATOM 624 N N . ALA A 1 82 ? -12.809 -7.221 0.853 1.00 70.75 82 ALA A N 1
ATOM 625 C CA . ALA A 1 82 ? -12.760 -7.968 -0.397 1.00 70.75 82 ALA A CA 1
ATOM 626 C C . ALA A 1 82 ? -13.178 -7.042 -1.553 1.00 70.75 82 ALA A C 1
ATOM 628 O O . ALA A 1 82 ? -14.104 -6.246 -1.404 1.00 70.75 82 ALA A O 1
ATOM 629 N N . SER A 1 83 ? -12.509 -7.144 -2.704 1.00 61.09 83 SER A N 1
ATOM 630 C CA . SER A 1 83 ? -12.726 -6.247 -3.853 1.00 61.09 83 SER A CA 1
ATOM 631 C C . SER A 1 83 ? -14.154 -6.268 -4.421 1.00 61.09 83 SER A C 1
ATOM 633 O O . SER A 1 83 ? -14.504 -5.366 -5.172 1.00 61.09 83 SER A O 1
ATOM 635 N N . ASP A 1 84 ? -14.968 -7.257 -4.040 1.00 59.50 84 ASP A N 1
ATOM 636 C CA . ASP A 1 84 ? -16.375 -7.418 -4.442 1.00 59.50 84 ASP A CA 1
ATOM 637 C C . ASP A 1 84 ? -17.380 -6.695 -3.524 1.00 59.50 84 ASP A C 1
ATOM 639 O O . ASP A 1 84 ? -18.590 -6.743 -3.740 1.00 59.50 84 ASP A O 1
ATOM 643 N N . VAL A 1 85 ? -16.910 -6.022 -2.472 1.00 54.78 85 VAL A N 1
ATOM 644 C CA . VAL A 1 85 ? -17.783 -5.312 -1.533 1.00 54.78 85 VAL A CA 1
ATOM 645 C C . VAL A 1 85 ? -18.155 -3.952 -2.131 1.00 54.78 85 VAL A C 1
ATOM 647 O O . VAL A 1 85 ? -17.437 -2.967 -1.986 1.00 54.78 85 VAL A O 1
ATOM 650 N N . THR A 1 86 ? -19.286 -3.912 -2.842 1.00 58.16 86 THR A N 1
ATOM 651 C CA . THR A 1 86 ? -19.831 -2.706 -3.501 1.00 58.16 86 THR A CA 1
ATOM 652 C C . THR A 1 86 ? -20.299 -1.639 -2.503 1.00 58.16 86 THR A C 1
ATOM 654 O O . THR A 1 86 ? -20.470 -0.479 -2.869 1.00 58.16 86 THR A O 1
ATOM 657 N N . GLU A 1 87 ? -20.477 -2.008 -1.233 1.00 60.56 87 GLU A N 1
ATOM 658 C CA . GLU A 1 87 ? -20.974 -1.125 -0.184 1.00 60.56 87 GLU A CA 1
ATOM 659 C C . GLU A 1 87 ? -20.133 -1.312 1.088 1.00 60.56 87 GLU A C 1
ATOM 661 O O . GLU A 1 87 ? -20.032 -2.439 1.579 1.00 60.56 87 GLU A O 1
ATOM 666 N N . PRO A 1 88 ? -19.479 -0.256 1.614 1.00 61.91 88 PRO A N 1
ATOM 667 C CA . PRO A 1 88 ? -18.653 -0.387 2.807 1.00 61.91 88 PRO A CA 1
ATOM 668 C C . PRO A 1 88 ? -19.504 -0.950 3.955 1.00 61.91 88 PRO A C 1
ATOM 670 O O . PRO A 1 88 ? -20.621 -0.468 4.169 1.00 61.91 88 PRO A O 1
ATOM 673 N N . PRO A 1 89 ? -19.015 -1.970 4.685 1.00 64.50 89 PRO A N 1
ATOM 674 C CA . PRO A 1 89 ? -19.788 -2.577 5.756 1.00 64.50 89 PRO A CA 1
ATOM 675 C C . PRO A 1 89 ? -20.179 -1.512 6.783 1.00 64.50 89 PRO A C 1
ATOM 677 O O . PRO A 1 89 ? -19.402 -0.607 7.093 1.00 64.50 89 PRO A O 1
ATOM 680 N N . GLN A 1 90 ? -21.410 -1.591 7.283 1.00 78.69 90 GLN A N 1
ATOM 681 C CA . GLN A 1 90 ? -21.912 -0.616 8.251 1.00 78.69 90 GLN A CA 1
ATOM 682 C C . GLN A 1 90 ? -21.126 -0.723 9.563 1.00 78.69 90 GLN A C 1
ATOM 684 O O . GLN A 1 90 ? -20.692 -1.810 9.938 1.00 78.69 90 GLN A O 1
ATOM 689 N N . GLU A 1 91 ? -20.983 0.380 10.298 1.00 76.75 91 GLU A N 1
ATOM 690 C CA . GLU A 1 91 ? -20.184 0.446 11.535 1.00 76.75 91 GLU A CA 1
ATOM 691 C C . GLU A 1 91 ? -20.528 -0.667 12.542 1.00 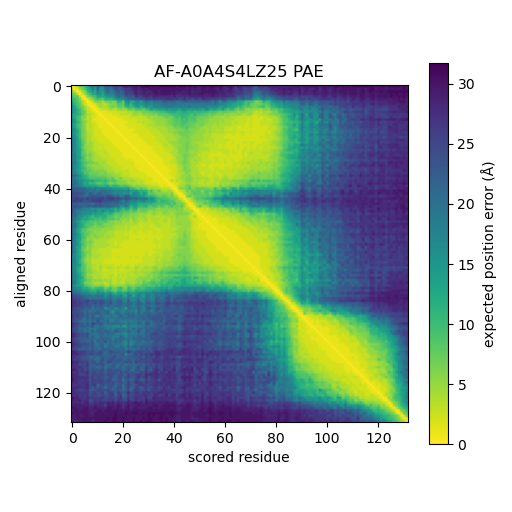76.75 91 GLU A C 1
ATOM 693 O O . GLU A 1 91 ? -19.631 -1.321 13.073 1.00 76.75 91 GLU A O 1
ATOM 698 N N . ASN A 1 92 ? -21.818 -0.980 12.712 1.00 79.25 92 ASN A N 1
ATOM 699 C CA . ASN A 1 92 ? -22.265 -2.099 13.550 1.00 79.25 92 ASN A CA 1
ATOM 700 C C . ASN A 1 92 ? -21.707 -3.454 13.091 1.00 79.25 92 ASN A C 1
ATOM 702 O O . ASN A 1 92 ? -21.332 -4.285 13.915 1.00 79.25 92 ASN A O 1
ATOM 706 N N . GLN A 1 93 ? -21.610 -3.681 11.781 1.00 78.44 93 GLN A N 1
ATOM 707 C CA . GLN A 1 93 ? -21.056 -4.918 11.236 1.00 78.44 93 GLN A CA 1
ATOM 708 C C . GLN A 1 93 ? -19.549 -5.012 11.497 1.00 78.44 93 GLN A C 1
ATOM 710 O O . GLN A 1 93 ? -19.063 -6.095 11.829 1.00 78.44 93 GLN A O 1
ATOM 715 N N . LEU A 1 94 ? -18.810 -3.897 11.412 1.00 78.88 94 LEU A N 1
ATOM 716 C CA . LEU A 1 94 ? -17.390 -3.877 11.785 1.00 78.88 94 LEU A CA 1
ATOM 717 C C . LEU A 1 94 ? -17.196 -4.120 13.285 1.00 78.88 94 LEU A C 1
ATOM 719 O O . LEU A 1 94 ? -16.308 -4.887 13.670 1.00 78.88 94 LEU A O 1
ATOM 723 N N . ALA A 1 95 ? -18.022 -3.506 14.135 1.00 82.69 95 ALA A N 1
ATOM 724 C CA . ALA A 1 95 ? -17.966 -3.699 15.582 1.00 82.69 95 ALA A CA 1
ATOM 725 C C . ALA A 1 95 ? -18.222 -5.169 15.962 1.00 82.69 95 ALA A C 1
ATOM 727 O O . ALA A 1 95 ? -17.488 -5.751 16.770 1.00 82.69 95 ALA A O 1
ATOM 728 N N . ASP A 1 96 ? -19.193 -5.809 15.308 1.00 83.44 96 ASP A N 1
ATOM 729 C CA . ASP A 1 96 ? -19.503 -7.225 15.497 1.00 83.44 96 ASP A CA 1
ATOM 730 C C . ASP A 1 96 ? -18.369 -8.139 15.026 1.00 83.44 96 ASP A C 1
ATOM 732 O O . ASP A 1 96 ? -17.996 -9.087 15.726 1.00 83.44 96 ASP A O 1
ATOM 736 N N . GLN A 1 97 ? -17.790 -7.865 13.853 1.00 83.25 97 GLN A N 1
ATOM 737 C CA . GLN A 1 97 ? -16.647 -8.617 13.327 1.00 83.25 97 GLN A CA 1
ATOM 738 C C . GLN A 1 97 ? -15.434 -8.507 14.254 1.00 83.25 97 GLN A C 1
ATOM 740 O O . GLN A 1 97 ? -14.818 -9.521 14.590 1.00 83.25 97 GLN A O 1
ATOM 745 N N . THR A 1 98 ? -15.143 -7.298 14.734 1.00 84.56 98 THR A N 1
ATOM 746 C CA . THR A 1 98 ? -14.040 -7.030 15.664 1.00 84.56 98 THR A CA 1
ATOM 747 C C . THR A 1 98 ? -14.253 -7.767 16.983 1.00 84.56 98 THR A C 1
ATOM 749 O O . THR A 1 98 ? -13.367 -8.480 17.454 1.00 84.56 98 THR A O 1
ATOM 752 N N . THR A 1 99 ? -15.461 -7.697 17.546 1.00 88.00 99 THR A N 1
ATOM 753 C CA . THR A 1 99 ? -15.807 -8.397 18.792 1.00 88.00 99 THR A CA 1
ATOM 754 C C . THR A 1 99 ? -15.678 -9.915 18.644 1.00 88.00 99 THR A C 1
ATOM 756 O O . THR A 1 99 ? -15.173 -10.591 19.544 1.00 88.00 99 THR A O 1
ATOM 759 N N . LYS A 1 100 ? -16.089 -10.475 17.498 1.00 89.00 100 LYS A N 1
ATOM 760 C CA . LYS A 1 100 ? -15.921 -11.907 17.196 1.00 89.00 100 LYS A CA 1
ATOM 761 C C . LYS A 1 100 ? -14.452 -12.302 17.068 1.00 89.00 100 LYS A C 1
ATOM 763 O O . LYS A 1 100 ? -14.059 -13.340 17.608 1.00 89.00 100 LYS A O 1
ATOM 768 N N . ALA A 1 101 ? -13.640 -11.487 16.399 1.00 8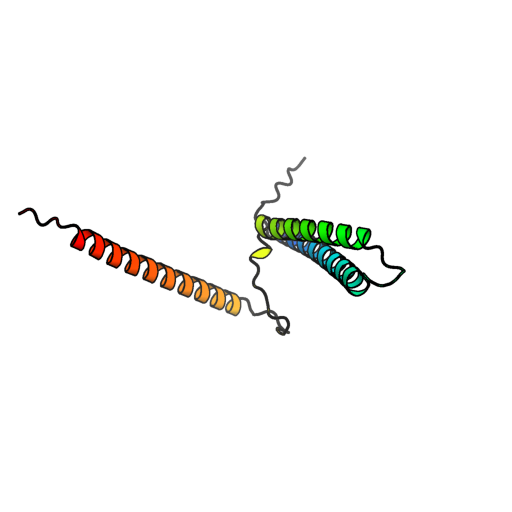8.00 101 ALA A N 1
ATOM 769 C CA . ALA A 1 101 ? -12.207 -11.726 16.270 1.00 88.00 101 ALA A CA 1
ATOM 770 C C . ALA A 1 101 ? -11.517 -11.714 17.644 1.00 88.00 101 ALA A C 1
ATOM 772 O O . ALA A 1 101 ? -10.802 -12.661 17.975 1.00 88.00 101 ALA A O 1
ATOM 773 N N . ILE A 1 102 ? -11.818 -10.718 18.487 1.00 91.75 102 ILE A N 1
ATOM 774 C CA . ILE A 1 102 ? -11.295 -10.618 19.859 1.00 91.75 102 ILE A CA 1
ATOM 775 C C . ILE A 1 102 ? -11.681 -11.852 20.680 1.00 91.75 102 ILE A C 1
ATOM 777 O O . ILE A 1 102 ? -10.813 -12.468 21.295 1.00 91.75 102 ILE A O 1
ATOM 781 N N . LYS A 1 103 ? -12.955 -12.267 20.655 1.00 90.12 103 LYS A N 1
ATOM 782 C CA . LYS A 1 103 ? -13.411 -13.473 21.369 1.00 90.12 103 LYS A CA 1
ATOM 783 C C . LYS A 1 103 ? -12.693 -14.734 20.895 1.00 90.12 103 LYS A C 1
ATOM 785 O O . LYS A 1 103 ? -12.304 -15.561 21.713 1.00 90.12 103 LYS A O 1
ATOM 790 N N . THR A 1 104 ? -12.493 -14.876 19.588 1.00 91.50 104 THR A N 1
ATOM 791 C CA . THR A 1 104 ? -11.807 -16.042 19.011 1.00 91.50 104 THR A CA 1
ATOM 792 C C . THR A 1 104 ? -10.352 -16.102 19.469 1.00 91.50 104 THR A C 1
ATOM 794 O O . THR A 1 104 ? -9.882 -17.154 19.904 1.00 91.50 104 THR A O 1
ATOM 797 N N . LEU A 1 105 ? -9.650 -14.968 19.422 1.00 89.00 105 LEU A N 1
ATOM 798 C CA . LEU A 1 105 ? -8.268 -14.862 19.886 1.00 89.00 105 LEU A CA 1
ATOM 799 C C . LEU A 1 105 ? -8.154 -15.111 21.393 1.00 89.00 105 LEU A C 1
ATOM 801 O O . LEU A 1 105 ? -7.269 -15.851 21.818 1.00 89.00 105 LEU A O 1
ATOM 805 N N . PHE A 1 106 ? -9.069 -14.552 22.187 1.00 92.31 106 PHE A N 1
ATOM 806 C CA . PHE A 1 106 ? -9.114 -14.763 23.631 1.00 92.31 106 PHE A CA 1
ATOM 807 C C . PHE A 1 106 ? -9.323 -16.239 23.983 1.00 92.31 106 PHE A C 1
ATOM 809 O O . PHE A 1 106 ? -8.536 -16.800 24.741 1.00 92.31 106 PHE A O 1
ATOM 816 N N . ASN A 1 107 ? -10.319 -16.893 23.379 1.00 91.31 107 ASN A N 1
ATOM 817 C CA . ASN A 1 107 ? -10.605 -18.307 23.629 1.00 91.31 107 ASN A CA 1
ATOM 818 C C . ASN A 1 107 ? -9.417 -19.196 23.259 1.00 91.31 107 ASN A C 1
ATOM 820 O O . ASN A 1 107 ? -9.057 -20.099 24.011 1.00 91.31 107 ASN A O 1
ATOM 824 N N . ARG A 1 108 ? -8.776 -18.915 22.119 1.00 90.06 108 ARG A N 1
ATOM 825 C CA . ARG A 1 108 ? -7.583 -19.649 21.691 1.00 90.06 108 ARG A CA 1
ATOM 826 C C . ARG A 1 108 ? -6.424 -19.454 22.668 1.00 90.06 108 ARG A C 1
ATOM 828 O O . ARG A 1 108 ? -5.727 -20.412 22.981 1.00 90.06 108 ARG A O 1
ATOM 835 N N . ASN A 1 109 ? -6.226 -18.236 23.167 1.00 89.69 109 ASN A N 1
ATOM 836 C CA . ASN A 1 109 ? -5.201 -17.960 24.169 1.00 89.69 109 ASN A CA 1
ATOM 837 C C . ASN A 1 109 ? -5.496 -18.677 25.499 1.00 89.69 109 ASN A C 1
ATOM 839 O O . ASN A 1 109 ? -4.603 -19.314 26.046 1.00 89.69 109 ASN A O 1
ATOM 843 N N . SER A 1 110 ? -6.749 -18.658 25.969 1.00 91.62 110 SER A N 1
ATOM 844 C CA . SER A 1 110 ? -7.171 -19.387 27.178 1.00 91.62 110 SER A CA 1
ATOM 845 C C . SER A 1 110 ? -6.911 -20.886 27.047 1.00 91.62 110 SER A C 1
ATOM 847 O O . SER A 1 110 ? -6.243 -21.467 27.895 1.00 91.62 110 SER A O 1
ATOM 849 N N . GLN A 1 111 ? -7.321 -21.501 25.931 1.00 88.06 111 GLN A N 1
ATOM 850 C CA . GLN A 1 111 ? -7.050 -22.920 25.675 1.00 88.06 111 GLN A CA 1
ATOM 851 C C . GLN A 1 111 ? -5.553 -23.241 25.653 1.00 88.06 111 GLN A C 1
ATOM 853 O O . GLN A 1 111 ? -5.133 -24.274 26.178 1.00 88.06 111 GLN A O 1
ATOM 858 N N . ASN A 1 112 ? -4.730 -22.365 25.071 1.00 87.88 112 ASN A N 1
ATOM 859 C CA . ASN A 1 112 ? -3.278 -22.541 25.075 1.00 87.88 112 ASN A CA 1
ATOM 860 C C . ASN A 1 112 ? -2.698 -22.460 26.497 1.00 87.88 112 ASN A C 1
ATOM 862 O O . ASN A 1 112 ? -1.805 -23.239 26.838 1.00 87.88 112 ASN A O 1
ATOM 866 N N . GLN A 1 113 ? -3.199 -21.543 27.330 1.00 88.44 113 GLN A N 1
ATOM 867 C CA . GLN A 1 113 ? -2.777 -21.399 28.726 1.00 88.44 113 GLN A CA 1
ATOM 868 C C . GLN A 1 113 ? -3.192 -22.607 29.570 1.00 88.44 113 GLN A C 1
ATOM 870 O O . GLN A 1 113 ? -2.365 -23.153 30.297 1.00 88.44 113 GLN A O 1
ATOM 875 N N . GLU A 1 114 ? -4.430 -23.076 29.419 1.00 87.44 114 GLU A N 1
ATOM 876 C CA . GLU A 1 114 ? -4.941 -24.279 30.081 1.00 87.44 114 GLU A CA 1
ATOM 877 C C . GLU A 1 114 ? -4.131 -25.519 29.680 1.00 87.44 114 GLU A C 1
ATOM 879 O O . GLU A 1 114 ? -3.678 -26.273 30.540 1.00 87.44 114 GLU A O 1
ATOM 884 N N . SER A 1 115 ? -3.853 -25.690 28.385 1.00 82.62 115 SER A N 1
ATOM 885 C CA . SER A 1 115 ? -3.046 -26.811 27.881 1.00 82.62 115 SER A CA 1
ATOM 886 C C . SER A 1 115 ? -1.609 -26.770 28.411 1.00 82.62 115 SER A C 1
ATOM 888 O O . SER A 1 115 ? -1.047 -27.804 28.774 1.00 82.62 115 SER A O 1
ATOM 890 N N . SER A 1 116 ? -1.021 -25.574 28.507 1.00 78.81 116 SER A N 1
ATOM 891 C CA . SER A 1 116 ? 0.325 -25.383 29.063 1.00 78.81 116 SER A CA 1
ATOM 892 C C . SER A 1 116 ? 0.366 -25.662 30.567 1.00 78.81 116 SER A C 1
ATOM 894 O O . SER A 1 116 ? 1.308 -26.292 31.042 1.00 78.81 116 SER A O 1
ATOM 896 N N . ALA A 1 117 ? -0.661 -25.253 31.318 1.00 82.00 117 ALA A N 1
ATOM 897 C CA . ALA A 1 117 ? -0.776 -25.540 32.746 1.00 82.00 117 ALA A CA 1
ATOM 898 C C . ALA A 1 117 ? -0.931 -27.046 33.022 1.00 82.00 117 ALA A C 1
ATOM 900 O O . ALA A 1 117 ? -0.310 -27.574 33.944 1.00 82.00 117 ALA A O 1
ATOM 901 N N . VAL A 1 118 ? -1.705 -27.761 32.196 1.00 81.44 118 VAL A N 1
ATOM 902 C CA . VAL A 1 118 ? -1.825 -29.226 32.277 1.00 81.44 118 VAL A CA 1
ATOM 903 C C . VAL A 1 118 ? -0.490 -29.902 31.961 1.00 81.44 118 VAL A C 1
ATOM 905 O O . VAL A 1 118 ? -0.059 -30.769 32.718 1.00 81.44 118 VAL A O 1
ATOM 908 N N . ALA A 1 119 ? 0.200 -29.490 30.893 1.00 80.88 119 ALA A N 1
ATOM 909 C CA . ALA A 1 119 ? 1.511 -30.036 30.544 1.00 80.88 119 ALA A CA 1
ATOM 910 C C . ALA A 1 119 ? 2.561 -29.776 31.638 1.00 80.88 119 ALA A C 1
ATOM 912 O O . ALA A 1 119 ? 3.321 -30.681 31.978 1.00 80.88 119 ALA A O 1
ATOM 913 N N . ALA A 1 120 ? 2.568 -28.578 32.232 1.00 78.75 120 ALA A N 1
ATOM 914 C CA . ALA A 1 120 ? 3.430 -28.251 33.362 1.00 78.75 120 ALA A CA 1
ATOM 915 C C . ALA A 1 120 ? 3.153 -29.175 34.553 1.00 78.75 120 ALA A C 1
ATOM 917 O O . ALA A 1 120 ? 4.090 -29.787 35.048 1.00 78.75 120 ALA A O 1
ATOM 918 N N . ASN A 1 121 ? 1.886 -29.361 34.942 1.00 77.12 121 ASN A N 1
ATOM 919 C CA . ASN A 1 121 ? 1.506 -30.280 36.021 1.00 77.12 121 ASN A CA 1
ATOM 920 C C . ASN A 1 121 ? 1.911 -31.736 35.742 1.00 77.12 121 ASN A C 1
ATOM 922 O O . ASN A 1 121 ? 2.307 -32.440 36.666 1.00 77.12 121 ASN A O 1
ATOM 926 N N . LEU A 1 122 ? 1.835 -32.199 34.489 1.00 78.38 122 LEU A N 1
ATOM 927 C CA . LEU A 1 122 ? 2.306 -33.537 34.111 1.00 78.38 122 LEU A CA 1
ATOM 928 C C . LEU A 1 122 ? 3.831 -33.660 34.217 1.00 78.38 122 LEU A C 1
ATOM 930 O O . LEU A 1 122 ? 4.328 -34.699 34.651 1.00 78.38 122 LEU A O 1
ATOM 934 N N . LEU A 1 123 ? 4.571 -32.609 33.858 1.00 76.69 123 LEU A N 1
ATOM 935 C CA . LEU A 1 123 ? 6.028 -32.562 33.985 1.00 76.69 123 LEU A CA 1
ATOM 936 C C . LEU A 1 123 ? 6.465 -32.536 35.457 1.00 76.69 123 LEU A C 1
ATOM 938 O O . LEU A 1 123 ? 7.329 -33.324 35.825 1.00 76.69 123 LEU A O 1
ATOM 942 N N . THR A 1 124 ? 5.832 -31.736 36.324 1.00 74.00 124 THR A N 1
ATOM 943 C CA . THR A 1 124 ? 6.115 -31.751 37.774 1.00 74.00 124 THR A CA 1
ATOM 944 C C . THR A 1 124 ? 5.668 -33.043 38.452 1.00 74.00 124 THR A C 1
ATOM 946 O O . THR A 1 124 ? 6.337 -33.504 39.371 1.00 74.00 124 THR A O 1
ATOM 949 N N . ALA A 1 125 ? 4.565 -33.658 38.015 1.00 63.06 125 ALA A N 1
ATOM 950 C CA . ALA A 1 125 ? 4.130 -34.956 38.539 1.00 63.06 125 ALA A CA 1
ATOM 951 C C . ALA A 1 125 ? 5.062 -36.105 38.117 1.00 63.06 12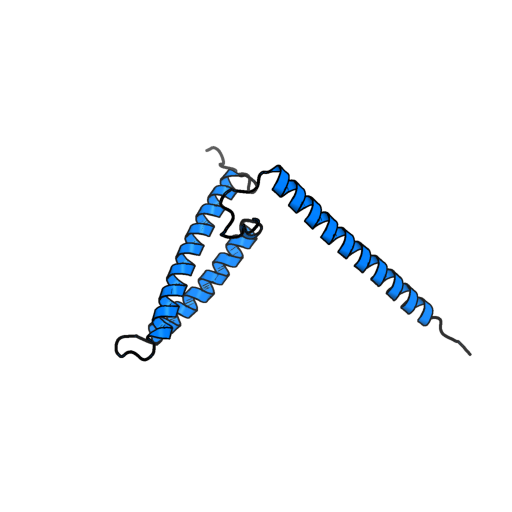5 ALA A C 1
ATOM 953 O O . ALA A 1 125 ? 5.201 -37.082 38.851 1.00 63.06 125 ALA A O 1
ATOM 954 N N . SER A 1 126 ? 5.715 -35.982 36.956 1.00 60.12 126 SER A N 1
ATOM 955 C CA . SER A 1 126 ? 6.718 -36.940 36.471 1.00 60.12 126 SER A CA 1
ATOM 956 C C . SER A 1 126 ? 8.098 -36.746 37.117 1.00 60.12 126 SER A C 1
ATOM 958 O O . SER A 1 126 ? 8.929 -37.645 37.033 1.00 60.12 126 SER A O 1
ATOM 960 N N . ASP A 1 127 ? 8.332 -35.608 37.780 1.00 56.53 127 ASP A N 1
ATOM 961 C CA . ASP A 1 127 ? 9.587 -35.252 38.461 1.00 56.53 127 ASP A CA 1
ATOM 962 C C . ASP A 1 127 ? 9.567 -35.577 39.970 1.00 56.53 127 ASP A C 1
ATOM 964 O O . ASP A 1 127 ? 10.363 -35.049 40.741 1.00 56.53 127 ASP A O 1
ATOM 968 N N . VAL A 1 128 ? 8.660 -36.453 40.434 1.00 56.41 128 VAL A N 1
ATOM 969 C CA . VAL A 1 128 ? 8.759 -37.031 41.786 1.00 56.41 128 VAL A CA 1
ATOM 970 C C . VAL A 1 128 ? 9.855 -38.105 41.755 1.00 56.41 128 VAL A C 1
ATOM 972 O O . VAL A 1 128 ? 9.625 -39.193 41.214 1.00 56.41 128 VAL A O 1
ATOM 975 N N . PRO A 1 129 ? 11.053 -37.856 42.322 1.00 52.03 129 PRO A N 1
ATOM 976 C CA . PRO A 1 129 ? 12.164 -38.784 42.217 1.00 52.03 129 PRO A CA 1
ATOM 977 C C . PRO A 1 129 ? 11.864 -39.986 43.105 1.00 52.03 129 PRO A C 1
ATOM 979 O O . PRO A 1 129 ? 11.694 -39.866 44.321 1.00 52.03 129 PRO A O 1
ATOM 982 N N . SER A 1 130 ? 11.820 -41.168 42.500 1.00 54.38 130 SER A N 1
ATOM 983 C CA . SER A 1 130 ? 11.847 -42.428 43.235 1.00 54.38 130 SER A CA 1
ATOM 984 C C . SER A 1 130 ? 13.236 -42.599 43.856 1.00 54.38 130 SER A C 1
ATOM 986 O O . SER A 1 130 ? 14.125 -43.185 43.247 1.00 54.38 130 SER A O 1
ATOM 988 N N . HIS A 1 131 ? 13.445 -42.060 45.059 1.00 50.88 131 HIS A N 1
ATOM 989 C CA . HIS A 1 131 ? 14.580 -42.436 45.898 1.00 50.88 131 HIS A CA 1
ATOM 990 C C . HIS A 1 131 ? 14.342 -43.858 46.425 1.00 50.88 131 HIS A C 1
ATOM 992 O O . HIS A 1 131 ? 13.507 -44.070 47.308 1.00 50.88 131 HIS A O 1
ATOM 998 N N . ARG A 1 132 ? 15.082 -44.832 45.889 1.00 38.50 132 ARG A N 1
ATOM 999 C CA . ARG A 1 132 ? 15.352 -46.104 46.559 1.00 38.50 132 ARG A CA 1
ATOM 1000 C C . ARG A 1 132 ? 16.759 -46.584 46.248 1.00 38.50 132 ARG A C 1
ATOM 1002 O O . ARG A 1 132 ? 17.172 -46.427 45.081 1.00 38.50 132 ARG A O 1
#

Solvent-accessible surface area (backbone atoms only — not comparable to full-atom values): 7733 Å² total; per-residue (Å²): 132,84,80,83,76,69,56,92,81,35,70,67,56,46,55,49,47,48,55,52,52,52,52,50,49,53,50,44,55,51,34,49,49,55,27,48,54,35,62,77,35,47,86,40,99,86,46,59,60,68,58,29,54,48,38,45,52,51,36,54,52,49,51,51,53,46,52,49,48,25,59,78,64,50,60,64,72,57,82,84,73,63,93,82,62,90,61,81,77,52,70,69,56,51,53,52,51,51,52,51,51,52,51,51,54,49,52,53,50,50,52,52,50,52,52,48,51,52,51,50,52,52,52,58,64,68,63,64,79,83,87,125

pLDDT: mean 80.61, std 13.04, range [38.5, 94.75]

Nearest PDB structures (foldseek):
  6zbd-assembly1_A  TM=5.480E-01  e=5.862E-01  Plasmodium falciparum
  6dkm-assembly2_C  TM=5.664E-01  e=6.260E-01  synthetic construct
  5ofb-assembly1_B  TM=8.590E-01  e=9.255E+00  Homo sapiens
  6h7w-assembly1_B  TM=4.180E-01  e=5.124E+00  Thermochaetoides thermophila DSM 1495

Foldseek 3Di:
DDPPPPPLPDVVVLVVLVVVLVVLVVVLVVLVVVLVVLVVCVVPPPRDVVVSVVSVVVSVVSVVVSVVSCVVSVVVVDDDDDPPCPDPDDPVVVVVVVVVVVVVVVVVVVVVVVVVVVVVVVVVVVPPDPDD

Mean predicted aligned error: 15.64 Å

Organism: NCBI:txid1095465